Protein AF-A0AAX2KN86-F1 (afdb_monomer_lite)

InterPro domains:
  IPR004914 Antirestriction protein [PF03230] (16-68)
  IPR042297 Antirestriction domain superfamily [G3DSA:3.30.70.3580] (2-89)

pLDDT: mean 77.41, std 12.95, range [43.41, 92.94]

Structure (mmCIF, N/CA/C/O backbone):
data_AF-A0AAX2KN86-F1
#
_entry.id   AF-A0AAX2KN86-F1
#
loop_
_atom_site.group_PDB
_atom_site.id
_atom_site.type_symbol
_atom_site.label_atom_id
_atom_site.label_alt_id
_atom_site.label_comp_id
_atom_site.label_asym_id
_atom_site.label_entity_id
_atom_site.label_seq_id
_atom_site.pdbx_PDB_ins_code
_atom_site.Cartn_x
_atom_site.Cartn_y
_atom_site.Cartn_z
_atom_site.occupancy
_atom_site.B_iso_or_equiv
_atom_site.auth_seq_id
_atom_site.auth_comp_id
_atom_site.auth_asym_id
_atom_site.auth_atom_id
_atom_site.pdbx_PDB_model_num
ATOM 1 N N . MET A 1 1 ? 5.091 -13.852 1.278 1.00 54.19 1 MET A N 1
ATOM 2 C CA . MET A 1 1 ? 5.285 -12.550 0.597 1.00 54.19 1 MET A CA 1
ATOM 3 C C . MET A 1 1 ? 6.457 -11.811 1.252 1.00 54.19 1 MET A C 1
ATOM 5 O O . MET A 1 1 ? 6.461 -11.718 2.479 1.00 54.19 1 MET A O 1
ATOM 9 N N . PRO A 1 2 ? 7.487 -11.351 0.514 1.00 54.41 2 PRO A N 1
ATOM 10 C CA . PRO A 1 2 ? 8.681 -10.760 1.124 1.00 54.41 2 PRO A CA 1
ATOM 11 C C . PRO A 1 2 ? 8.368 -9.387 1.741 1.00 54.41 2 PRO A C 1
ATOM 13 O O . PRO A 1 2 ? 8.131 -8.412 1.028 1.00 54.41 2 PRO A O 1
ATOM 16 N N . LYS A 1 3 ? 8.404 -9.286 3.078 1.00 57.66 3 LYS A N 1
ATOM 17 C CA . LYS A 1 3 ? 8.038 -8.067 3.835 1.00 57.66 3 LYS A CA 1
ATOM 18 C C . LYS A 1 3 ? 8.801 -6.804 3.393 1.00 57.66 3 LYS A C 1
ATOM 20 O O . LYS A 1 3 ? 8.280 -5.701 3.488 1.00 57.66 3 LYS A O 1
ATOM 25 N N . ARG A 1 4 ? 10.020 -6.956 2.860 1.00 66.56 4 ARG A N 1
ATOM 26 C CA . ARG A 1 4 ? 10.887 -5.845 2.417 1.00 66.56 4 ARG A CA 1
ATOM 27 C C . ARG A 1 4 ? 10.359 -5.104 1.184 1.00 66.56 4 ARG A C 1
ATOM 29 O O . ARG A 1 4 ? 10.512 -3.888 1.105 1.00 66.56 4 ARG A O 1
ATOM 36 N N . LEU A 1 5 ? 9.748 -5.814 0.233 1.00 62.69 5 LEU A N 1
ATOM 37 C CA . LEU A 1 5 ? 9.224 -5.194 -0.990 1.00 62.69 5 LEU A CA 1
ATOM 38 C C . LEU A 1 5 ? 7.991 -4.348 -0.681 1.00 62.69 5 LEU A C 1
ATOM 40 O O . LEU A 1 5 ? 7.876 -3.213 -1.136 1.00 62.69 5 LEU A O 1
ATOM 44 N N . TYR A 1 6 ? 7.115 -4.898 0.153 1.00 61.53 6 TYR A N 1
ATOM 45 C CA . TYR A 1 6 ? 5.880 -4.262 0.577 1.00 61.53 6 TYR A CA 1
ATOM 46 C C . TYR A 1 6 ? 6.119 -2.892 1.222 1.00 61.53 6 TYR A C 1
ATOM 48 O O . TYR A 1 6 ? 5.569 -1.881 0.788 1.00 61.53 6 TYR A O 1
ATOM 56 N N . THR A 1 7 ? 7.029 -2.831 2.200 1.00 68.25 7 THR A N 1
ATOM 57 C CA . THR A 1 7 ? 7.357 -1.588 2.914 1.00 68.25 7 THR A CA 1
ATOM 58 C C . THR A 1 7 ? 7.962 -0.528 1.992 1.00 68.25 7 THR A C 1
ATOM 60 O O . THR A 1 7 ? 7.713 0.665 2.178 1.00 68.25 7 THR A O 1
ATOM 63 N N . ARG A 1 8 ? 8.740 -0.946 0.982 1.00 74.50 8 ARG A N 1
ATOM 64 C CA . ARG A 1 8 ? 9.344 -0.034 0.001 1.00 74.50 8 ARG A CA 1
ATOM 65 C C . ARG A 1 8 ? 8.287 0.601 -0.903 1.00 74.50 8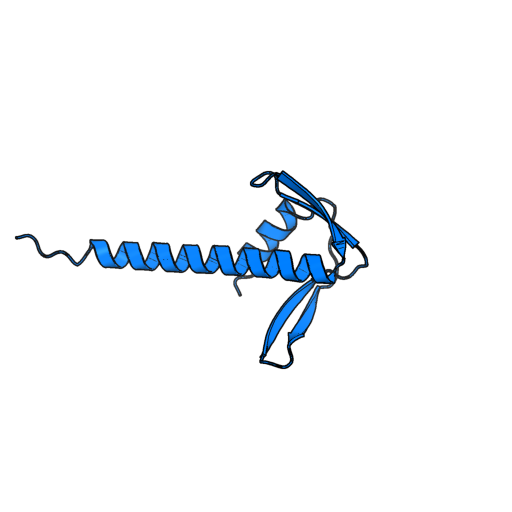 ARG A C 1
ATOM 67 O O . ARG A 1 8 ? 8.326 1.811 -1.104 1.00 74.50 8 ARG A O 1
ATOM 74 N N . TRP A 1 9 ? 7.350 -0.191 -1.423 1.00 67.81 9 TRP A N 1
ATOM 75 C CA . TRP A 1 9 ? 6.283 0.315 -2.293 1.00 67.81 9 TRP A CA 1
ATOM 76 C C . TRP A 1 9 ? 5.288 1.189 -1.541 1.00 67.81 9 TRP A C 1
ATOM 78 O O . TRP A 1 9 ? 4.957 2.269 -2.021 1.00 67.81 9 TRP A O 1
ATOM 88 N N . ARG A 1 10 ? 4.924 0.797 -0.316 1.00 74.75 10 ARG A N 1
ATOM 89 C CA . ARG A 1 10 ? 4.087 1.612 0.568 1.00 74.75 10 ARG A CA 1
ATOM 90 C C . ARG A 1 10 ? 4.658 3.019 0.760 1.00 74.75 10 ARG A C 1
ATOM 92 O O . ARG A 1 10 ? 3.955 3.984 0.507 1.00 74.75 10 ARG A O 1
ATOM 99 N N . LYS A 1 11 ? 5.936 3.150 1.154 1.00 74.56 11 LYS A N 1
ATOM 100 C CA . LYS A 1 11 ? 6.578 4.469 1.352 1.00 74.56 11 LYS A CA 1
ATOM 101 C C . LYS A 1 11 ? 6.578 5.335 0.092 1.00 74.56 11 LYS A C 1
ATOM 103 O O . LYS A 1 11 ? 6.514 6.550 0.199 1.00 74.56 11 LYS A O 1
ATOM 108 N N . LYS A 1 12 ? 6.703 4.719 -1.085 1.00 77.00 12 LYS A N 1
ATOM 109 C CA . LYS A 1 12 ? 6.745 5.452 -2.352 1.00 77.00 12 LYS A CA 1
ATOM 110 C C . LYS A 1 12 ? 5.357 5.905 -2.800 1.00 77.00 12 LYS A C 1
ATOM 112 O O . LYS A 1 12 ? 5.260 6.949 -3.426 1.00 77.00 12 LYS A O 1
ATOM 117 N N . MET A 1 13 ? 4.326 5.113 -2.504 1.00 77.88 13 MET A N 1
ATOM 118 C CA . MET A 1 13 ? 2.972 5.362 -2.989 1.00 77.88 13 MET A CA 1
ATOM 119 C C . MET A 1 13 ? 2.065 6.096 -2.020 1.00 77.88 13 MET A C 1
ATOM 121 O O . MET A 1 13 ? 1.144 6.753 -2.474 1.00 77.88 13 MET A O 1
ATOM 125 N N . MET A 1 14 ? 2.299 5.985 -0.717 1.00 77.50 14 MET A N 1
ATOM 126 C CA . MET A 1 14 ? 1.480 6.606 0.323 1.00 77.50 14 MET A CA 1
ATOM 127 C C . MET A 1 14 ? 2.386 7.469 1.211 1.00 77.50 14 MET A C 1
ATOM 129 O O . MET A 1 14 ? 2.759 7.033 2.304 1.00 77.50 14 MET A O 1
ATOM 133 N N . PRO A 1 15 ? 2.824 8.646 0.729 1.00 76.00 15 PRO A N 1
ATOM 134 C CA . PRO A 1 15 ? 3.823 9.458 1.425 1.00 76.00 15 PRO A CA 1
ATOM 135 C C . PRO A 1 15 ? 3.334 9.956 2.792 1.00 76.00 15 PRO A C 1
ATOM 137 O O . PRO A 1 15 ? 4.135 10.060 3.716 1.00 76.00 15 PRO A O 1
ATOM 140 N N . GLU A 1 16 ? 2.027 10.183 2.935 1.00 77.56 16 GLU A N 1
ATOM 141 C CA . GLU A 1 16 ? 1.388 10.673 4.165 1.00 77.56 16 GLU A CA 1
ATOM 142 C C . GLU A 1 16 ? 0.975 9.548 5.130 1.00 77.56 16 GLU A C 1
ATOM 144 O O . GLU A 1 16 ? 0.467 9.805 6.217 1.00 77.56 16 GLU A O 1
ATOM 149 N N . TYR A 1 17 ? 1.184 8.277 4.764 1.00 74.69 17 TYR A N 1
ATOM 150 C CA . TYR A 1 17 ? 0.840 7.160 5.641 1.00 74.69 17 TYR A CA 1
ATOM 151 C C . TYR A 1 17 ? 1.902 6.970 6.731 1.00 74.69 17 TYR A C 1
ATOM 153 O O . TYR A 1 17 ? 2.932 6.321 6.514 1.00 74.69 17 TYR A O 1
ATOM 161 N N . GLU A 1 18 ? 1.629 7.501 7.923 1.00 73.88 18 GLU A N 1
ATOM 162 C CA . GLU A 1 18 ? 2.541 7.445 9.077 1.00 73.88 18 GLU A CA 1
ATOM 163 C C . GLU A 1 18 ? 2.654 6.048 9.715 1.00 73.88 18 GLU A C 1
ATOM 165 O O . GLU A 1 18 ? 3.604 5.755 10.442 1.00 73.88 18 GLU A O 1
ATOM 170 N N . GLY A 1 19 ? 1.733 5.138 9.398 1.00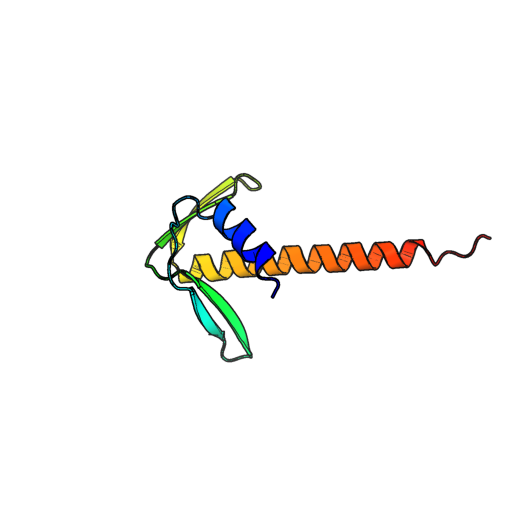 69.06 19 GLY A N 1
ATOM 171 C CA . GLY A 1 19 ? 1.641 3.824 10.024 1.00 69.06 19 GLY A CA 1
ATOM 172 C C . GLY A 1 19 ? 0.201 3.493 10.392 1.00 69.06 19 GLY A C 1
ATOM 173 O O . GLY A 1 19 ? -0.704 4.281 10.157 1.00 69.06 19 GLY A O 1
ATOM 174 N N . GLY A 1 20 ? -0.011 2.293 10.925 1.00 73.62 20 GLY A N 1
ATOM 175 C CA . GLY A 1 20 ? -1.342 1.766 11.217 1.00 73.62 20 GLY A CA 1
ATOM 176 C C . GLY A 1 20 ? -1.393 0.256 11.024 1.00 73.62 20 GLY A C 1
ATOM 177 O O . GLY A 1 20 ? -0.458 -0.346 10.472 1.00 73.62 20 GLY A O 1
ATOM 178 N N . PHE A 1 21 ? -2.473 -0.360 11.496 1.00 77.94 21 PHE A N 1
ATOM 179 C CA . PHE A 1 21 ? -2.712 -1.780 11.276 1.00 77.94 21 PHE A CA 1
ATOM 180 C C . PHE A 1 21 ? -3.029 -2.046 9.801 1.00 77.94 21 PHE A C 1
ATOM 182 O O . PHE A 1 21 ? -3.446 -1.163 9.058 1.00 77.94 21 PHE A O 1
ATOM 189 N N . TRP A 1 22 ? -2.762 -3.271 9.361 1.00 84.12 22 TRP A N 1
ATOM 190 C CA . TRP A 1 22 ? -3.140 -3.731 8.032 1.00 84.12 22 TRP A CA 1
ATOM 191 C C . TRP A 1 22 ? -4.125 -4.870 8.196 1.00 84.12 22 TRP A C 1
ATOM 193 O O . TRP A 1 22 ? -3.846 -5.837 8.909 1.00 84.12 22 TRP A O 1
ATOM 203 N N . HIS A 1 23 ? -5.255 -4.755 7.517 1.00 84.19 23 HIS A N 1
ATOM 204 C CA . HIS A 1 23 ? -6.286 -5.776 7.505 1.00 84.19 23 HIS A CA 1
ATOM 205 C C . HIS A 1 23 ? -6.010 -6.729 6.350 1.00 84.19 23 HIS A C 1
ATOM 207 O O . HIS A 1 23 ? -5.869 -6.300 5.203 1.00 84.19 23 HIS A O 1
ATOM 213 N N . PHE A 1 24 ? -5.897 -8.023 6.649 1.00 85.12 24 PHE A N 1
ATOM 214 C CA . PHE A 1 24 ? -5.818 -9.049 5.614 1.00 85.12 24 PHE A CA 1
ATOM 215 C C . PHE A 1 24 ? -7.232 -9.468 5.220 1.00 85.12 24 PHE A C 1
ATOM 217 O O . PHE A 1 24 ? -7.937 -10.105 6.004 1.00 85.12 24 PHE A O 1
ATOM 224 N N . ILE A 1 25 ? -7.631 -9.113 4.001 1.00 87.75 25 ILE A N 1
ATOM 225 C CA . ILE A 1 25 ? -8.935 -9.458 3.447 1.00 87.75 25 ILE A CA 1
ATOM 226 C C . ILE A 1 25 ? -8.795 -10.748 2.650 1.00 87.75 25 ILE A C 1
ATOM 228 O O . ILE A 1 25 ? -8.055 -10.813 1.666 1.00 87.75 25 ILE A O 1
ATOM 232 N N . ARG A 1 26 ? -9.503 -11.789 3.097 1.00 86.69 26 ARG A N 1
ATOM 233 C CA . ARG A 1 26 ? -9.542 -13.093 2.434 1.00 86.69 26 ARG A CA 1
ATOM 234 C C . ARG A 1 26 ? -10.699 -13.128 1.447 1.00 86.69 26 ARG A C 1
ATOM 236 O O . ARG A 1 26 ? -11.836 -12.851 1.820 1.00 86.69 26 ARG A O 1
ATOM 243 N N . LEU A 1 27 ? -10.403 -13.504 0.210 1.00 87.00 27 LEU A N 1
ATOM 244 C CA . LEU A 1 27 ? -11.424 -13.670 -0.818 1.00 87.00 27 LEU A CA 1
ATOM 245 C C . LEU A 1 27 ? -12.077 -15.061 -0.696 1.00 87.00 27 LEU A C 1
ATOM 247 O O . LEU A 1 27 ? -11.391 -16.011 -0.292 1.00 87.00 27 LEU A O 1
ATOM 251 N N . PRO A 1 28 ? -13.376 -15.204 -1.034 1.00 82.75 28 PRO A N 1
ATOM 252 C CA . PRO A 1 28 ? -14.100 -16.476 -0.932 1.00 82.75 28 PRO A CA 1
ATOM 253 C C . PRO A 1 28 ? -13.442 -17.612 -1.723 1.00 82.75 28 PRO A C 1
ATOM 255 O O . PRO A 1 28 ? -13.356 -18.735 -1.234 1.00 82.75 28 PRO A O 1
ATOM 258 N N . ASP A 1 29 ? -12.891 -17.288 -2.892 1.00 84.69 29 ASP A N 1
ATOM 259 C CA . ASP A 1 29 ? -12.289 -18.246 -3.829 1.00 84.69 29 ASP A CA 1
ATOM 260 C C . ASP A 1 29 ? -10.821 -18.580 -3.496 1.00 84.69 29 ASP A C 1
ATOM 262 O O . ASP A 1 29 ? -10.125 -19.259 -4.251 1.00 84.69 29 ASP A O 1
ATOM 266 N N . GLY A 1 30 ? -10.333 -18.115 -2.342 1.00 83.12 30 GLY A N 1
ATOM 267 C CA . GLY A 1 30 ? -8.944 -18.244 -1.919 1.00 83.12 30 GLY A CA 1
ATOM 268 C C . GLY A 1 30 ? -8.092 -17.017 -2.255 1.00 83.12 30 GLY A C 1
ATOM 269 O O . GLY A 1 30 ? -8.488 -16.115 -2.986 1.00 83.12 30 GLY A O 1
ATOM 270 N N . GLY A 1 31 ? -6.897 -16.957 -1.662 1.00 84.12 31 GLY A N 1
ATOM 271 C CA . GLY A 1 31 ? -6.049 -15.765 -1.725 1.00 84.12 31 GLY A CA 1
ATOM 272 C C . GLY A 1 31 ? -6.582 -14.597 -0.884 1.00 84.12 31 GLY A C 1
ATOM 273 O O . GLY A 1 31 ? -7.456 -14.754 -0.028 1.00 84.12 31 GLY A O 1
ATOM 274 N N . GLY A 1 32 ? -5.994 -13.420 -1.081 1.00 88.00 32 GLY A N 1
ATOM 275 C CA . GLY A 1 32 ? -6.352 -12.217 -0.340 1.00 88.00 32 GLY A CA 1
ATOM 276 C C . GLY A 1 32 ? -5.382 -11.068 -0.584 1.00 88.00 32 GLY A C 1
ATOM 277 O O . GLY A 1 32 ? -4.301 -11.259 -1.147 1.00 88.00 32 GLY A O 1
ATOM 278 N N . TYR A 1 33 ? -5.767 -9.879 -0.141 1.00 87.94 33 TYR A N 1
ATOM 279 C CA . TYR A 1 33 ? -4.946 -8.670 -0.192 1.00 87.94 33 TYR A CA 1
ATOM 280 C C . TYR A 1 33 ? -4.853 -8.038 1.194 1.00 87.94 33 TYR A C 1
ATOM 282 O O . TYR A 1 33 ? -5.613 -8.362 2.107 1.00 87.94 33 TYR A O 1
ATOM 290 N N . MET A 1 34 ? -3.878 -7.152 1.365 1.00 88.75 34 MET A N 1
ATOM 291 C CA . MET A 1 34 ? -3.743 -6.359 2.583 1.00 88.75 34 MET A CA 1
ATOM 292 C C . MET A 1 34 ? -4.189 -4.933 2.296 1.00 88.75 34 MET A C 1
ATOM 294 O O . MET A 1 34 ? -3.694 -4.330 1.346 1.00 88.75 34 MET A O 1
ATOM 298 N N . MET A 1 35 ? -5.072 -4.391 3.131 1.00 88.94 35 MET A N 1
ATOM 299 C CA . MET A 1 35 ? -5.475 -2.986 3.086 1.00 88.94 35 MET A CA 1
ATOM 300 C C . MET A 1 35 ? -5.025 -2.247 4.355 1.00 88.94 35 MET A C 1
ATOM 302 O O . MET A 1 35 ? -4.987 -2.855 5.429 1.00 88.94 35 MET A O 1
ATOM 306 N N . PRO A 1 36 ? -4.634 -0.970 4.249 1.00 85.44 36 PRO A N 1
ATOM 307 C CA . PRO A 1 36 ? -4.281 -0.161 5.410 1.00 85.44 36 PRO A CA 1
ATOM 308 C C . PRO A 1 36 ? -5.535 0.198 6.218 1.00 85.44 36 PRO A C 1
ATOM 310 O O . PRO A 1 36 ? -6.621 0.332 5.659 1.00 85.44 36 PRO A O 1
ATOM 313 N N . ASP A 1 37 ? -5.385 0.353 7.529 1.00 83.69 37 ASP A N 1
ATOM 314 C CA . ASP A 1 37 ? -6.451 0.834 8.409 1.00 83.69 37 ASP A CA 1
ATOM 315 C C . ASP A 1 37 ? -6.705 2.335 8.190 1.00 83.69 37 ASP A C 1
ATOM 317 O O . ASP A 1 37 ? -5.786 3.145 8.321 1.00 83.69 37 ASP A O 1
ATOM 321 N N . GLY A 1 38 ? -7.934 2.699 7.811 1.00 84.44 38 GLY A N 1
ATOM 322 C CA . GLY A 1 38 ? -8.358 4.070 7.505 1.00 84.44 38 GLY A CA 1
ATOM 323 C C . GLY A 1 38 ? -9.499 4.120 6.482 1.00 84.44 38 GLY A C 1
ATOM 324 O O . GLY A 1 38 ? -9.967 3.084 6.021 1.00 84.44 38 GLY A O 1
ATOM 325 N N . ASP A 1 39 ? -9.960 5.323 6.128 1.00 87.12 39 ASP A N 1
ATOM 326 C CA . ASP A 1 39 ? -11.037 5.520 5.139 1.00 87.12 39 ASP A CA 1
ATOM 327 C C . ASP A 1 39 ? -10.474 5.688 3.718 1.00 87.12 39 ASP A C 1
ATOM 329 O O . ASP A 1 39 ? -10.740 4.896 2.807 1.00 87.12 39 ASP A O 1
ATOM 333 N N . ARG A 1 40 ? -9.629 6.706 3.534 1.00 88.94 40 ARG A N 1
ATOM 334 C CA . ARG A 1 40 ? -9.078 7.094 2.236 1.00 88.94 40 ARG A CA 1
ATOM 335 C C . ARG A 1 40 ? -7.602 7.437 2.326 1.00 88.94 40 ARG A C 1
ATOM 337 O O . ARG A 1 40 ? -7.150 8.017 3.306 1.00 88.94 40 ARG A O 1
ATOM 344 N N . PHE A 1 41 ? -6.879 7.130 1.256 1.00 85.94 41 PHE A N 1
ATOM 345 C CA . PHE A 1 41 ? -5.447 7.368 1.150 1.00 85.94 41 PHE A CA 1
ATOM 346 C C . PHE A 1 41 ? -5.119 8.083 -0.145 1.00 85.94 41 PHE A C 1
ATOM 348 O O . PHE A 1 41 ? -5.539 7.666 -1.228 1.00 85.94 41 PHE A O 1
ATOM 355 N N . HIS A 1 42 ? -4.342 9.154 -0.022 1.00 89.75 42 HIS A N 1
ATOM 356 C CA . HIS A 1 42 ? -3.723 9.807 -1.160 1.00 89.75 42 HIS A CA 1
ATOM 357 C C . HIS A 1 42 ? -2.581 8.932 -1.674 1.00 89.75 42 HIS A C 1
ATOM 359 O O . HIS A 1 42 ? -1.618 8.650 -0.958 1.00 89.75 42 HIS A O 1
ATOM 365 N N . MET A 1 43 ? -2.738 8.435 -2.899 1.00 88.38 43 MET A N 1
ATOM 366 C CA . MET A 1 43 ? -1.777 7.556 -3.538 1.00 88.38 43 MET A CA 1
ATOM 367 C C . MET A 1 43 ? -1.126 8.240 -4.732 1.00 88.38 43 MET A C 1
ATOM 369 O O . MET A 1 43 ? -1.810 8.645 -5.672 1.00 88.38 43 MET A O 1
ATOM 373 N N . VAL A 1 44 ? 0.206 8.287 -4.719 1.00 87.69 44 VAL A N 1
ATOM 374 C CA . VAL A 1 44 ? 1.011 8.945 -5.751 1.00 87.69 44 VAL A CA 1
ATOM 375 C C . VAL A 1 44 ? 2.073 7.994 -6.292 1.00 87.69 44 VAL A C 1
ATOM 377 O O . VAL A 1 44 ? 2.869 7.433 -5.549 1.00 87.69 44 VAL A O 1
ATOM 380 N N . ASN A 1 45 ? 2.149 7.824 -7.606 1.00 83.81 45 ASN A N 1
ATOM 381 C CA . ASN A 1 45 ? 3.246 7.138 -8.271 1.00 83.81 45 ASN A CA 1
ATOM 382 C C . ASN A 1 45 ? 3.777 7.983 -9.428 1.00 83.81 45 ASN A C 1
ATOM 384 O O . ASN A 1 45 ? 3.232 8.003 -10.529 1.00 83.81 45 ASN A O 1
ATOM 388 N N . GLY A 1 46 ? 4.925 8.617 -9.191 1.00 78.81 46 GLY A N 1
ATOM 389 C CA . GLY A 1 46 ? 5.601 9.430 -10.201 1.00 78.81 46 GLY A CA 1
ATOM 390 C C . GLY A 1 46 ? 6.091 8.655 -11.43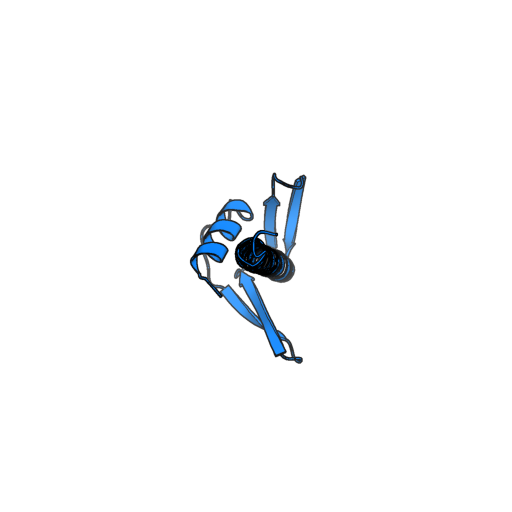0 1.00 78.81 46 GLY A C 1
ATOM 391 O O . GLY A 1 46 ? 6.430 9.280 -12.424 1.00 78.81 46 GLY A O 1
ATOM 392 N N . ALA A 1 47 ? 6.126 7.315 -11.403 1.00 81.25 47 ALA A N 1
ATOM 393 C CA . ALA A 1 47 ? 6.542 6.521 -12.563 1.00 81.25 47 ALA A CA 1
ATOM 394 C C . ALA A 1 47 ? 5.458 6.398 -13.648 1.00 81.25 47 ALA A C 1
ATOM 396 O O . ALA A 1 47 ? 5.776 6.045 -14.778 1.00 81.25 47 ALA A O 1
ATOM 397 N N . ASN A 1 48 ? 4.190 6.640 -13.309 1.00 82.06 48 ASN A N 1
ATOM 398 C CA . ASN A 1 48 ? 3.069 6.529 -14.245 1.00 82.06 48 ASN A CA 1
ATOM 399 C C . ASN A 1 48 ? 2.050 7.671 -14.093 1.00 82.06 48 ASN A C 1
ATOM 401 O O . ASN A 1 48 ? 0.907 7.517 -14.516 1.00 82.06 48 ASN A O 1
ATOM 405 N N . TRP A 1 49 ? 2.453 8.788 -13.473 1.00 85.94 49 TRP A N 1
ATOM 406 C CA . TRP A 1 49 ? 1.609 9.962 -13.195 1.00 85.94 49 TRP A CA 1
ATOM 407 C C . TRP A 1 49 ? 0.302 9.647 -12.455 1.00 85.94 49 TRP A C 1
ATOM 409 O O . TRP A 1 49 ? -0.681 10.378 -12.564 1.00 85.94 49 TRP A O 1
ATOM 419 N N . PHE A 1 50 ? 0.275 8.553 -11.697 1.00 86.94 50 PHE A N 1
ATOM 420 C CA . PHE A 1 50 ? -0.870 8.233 -10.863 1.00 86.94 50 PHE A CA 1
ATOM 421 C C . PHE A 1 50 ? -0.858 9.140 -9.633 1.00 86.94 50 PHE A C 1
ATOM 423 O O . PHE A 1 50 ? 0.112 9.131 -8.884 1.00 86.94 50 PHE A O 1
ATOM 430 N N . ASP A 1 51 ? -1.919 9.910 -9.431 1.00 91.31 51 ASP A N 1
ATOM 431 C CA . ASP A 1 51 ? -2.093 10.801 -8.283 1.00 91.31 51 ASP A CA 1
ATOM 432 C C . ASP A 1 51 ? -3.593 10.894 -7.976 1.00 91.31 51 ASP A C 1
ATOM 434 O O . ASP A 1 51 ? -4.347 11.605 -8.652 1.00 91.31 51 ASP A O 1
ATOM 438 N N . ARG A 1 52 ? -4.059 10.068 -7.035 1.00 91.25 52 ARG A N 1
ATOM 439 C CA . ARG A 1 52 ? -5.478 9.973 -6.674 1.00 91.25 52 ARG A CA 1
ATOM 440 C C . ARG A 1 52 ? -5.661 9.603 -5.211 1.00 91.25 52 ARG A C 1
ATOM 442 O O . ARG A 1 52 ? -4.954 8.756 -4.674 1.00 91.25 52 ARG A O 1
ATOM 449 N N . THR A 1 53 ? -6.700 10.164 -4.603 1.00 92.94 53 THR A N 1
ATOM 450 C CA . THR A 1 53 ? -7.224 9.689 -3.321 1.00 92.94 53 THR A CA 1
ATOM 451 C C . THR A 1 53 ? -8.205 8.550 -3.560 1.00 92.94 53 THR A C 1
ATOM 453 O O . THR A 1 53 ? -9.215 8.729 -4.243 1.00 92.94 53 THR A O 1
ATOM 456 N N . VAL A 1 54 ? -7.912 7.384 -2.994 1.00 91.31 54 VAL A N 1
ATOM 457 C CA . VAL A 1 54 ? -8.709 6.157 -3.138 1.00 91.31 54 VAL A CA 1
ATOM 458 C C . VAL A 1 54 ? -9.128 5.628 -1.768 1.00 91.31 54 VAL A C 1
ATOM 460 O O . VAL A 1 54 ? -8.545 6.013 -0.756 1.00 91.31 54 VAL A O 1
ATOM 463 N N . SER A 1 55 ? -10.144 4.764 -1.715 1.00 92.88 55 SER A N 1
ATOM 464 C CA . SER A 1 55 ? -10.518 4.082 -0.470 1.00 92.88 55 SER A CA 1
ATOM 465 C C . SER A 1 55 ? -9.408 3.139 0.007 1.00 92.88 55 SER A C 1
ATOM 467 O O . SER A 1 55 ? -8.584 2.686 -0.790 1.00 92.88 55 SER A O 1
ATOM 469 N N . ALA A 1 56 ? -9.410 2.814 1.301 1.00 87.56 56 ALA A N 1
ATOM 470 C CA . ALA A 1 56 ? -8.517 1.821 1.903 1.00 87.56 56 ALA A CA 1
ATOM 471 C C . ALA A 1 56 ? -8.500 0.494 1.137 1.00 87.56 56 ALA A C 1
ATOM 473 O O . ALA A 1 56 ? -7.440 -0.051 0.827 1.00 87.56 56 ALA A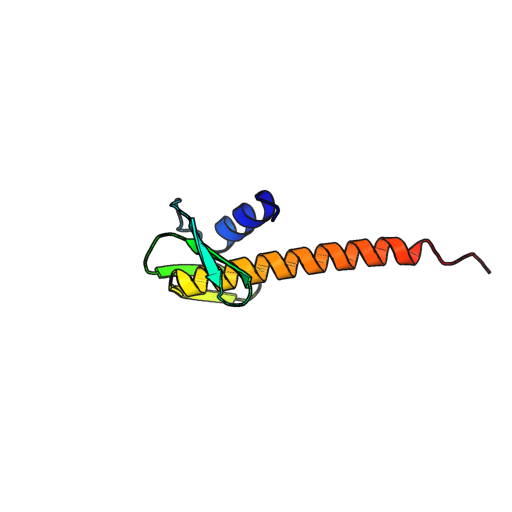 O 1
ATOM 474 N N . ASP A 1 57 ? -9.690 0.032 0.769 1.00 88.69 57 ASP A N 1
ATOM 475 C CA . ASP A 1 57 ? -9.895 -1.194 0.015 1.00 88.69 57 ASP A CA 1
ATOM 476 C C . ASP A 1 57 ? -9.181 -1.164 -1.346 1.00 88.69 57 ASP A C 1
ATOM 478 O O . ASP A 1 57 ? -8.320 -1.998 -1.645 1.00 88.69 57 ASP A O 1
ATOM 482 N N . ALA A 1 58 ? -9.445 -0.113 -2.128 1.00 90.81 58 ALA A N 1
ATOM 483 C CA . ALA A 1 58 ? -8.809 0.099 -3.420 1.00 90.81 58 ALA A CA 1
ATOM 484 C C . ALA A 1 58 ? -7.285 0.261 -3.290 1.00 90.81 58 ALA A C 1
ATOM 486 O O . ALA A 1 58 ? -6.535 -0.291 -4.099 1.00 90.81 58 ALA A O 1
ATOM 487 N N . ALA A 1 59 ? -6.806 0.960 -2.254 1.00 89.56 59 ALA A N 1
ATOM 488 C CA . ALA A 1 59 ? -5.378 1.101 -1.980 1.00 89.56 59 ALA A CA 1
ATOM 489 C C . ALA A 1 59 ? -4.704 -0.258 -1.740 1.00 89.56 59 ALA A C 1
ATOM 491 O O . ALA A 1 59 ? -3.620 -0.520 -2.274 1.00 89.56 59 ALA A O 1
ATOM 492 N N . GLY A 1 60 ? -5.362 -1.143 -0.984 1.00 88.81 60 GLY A N 1
ATOM 493 C CA . GLY A 1 60 ? -4.881 -2.495 -0.718 1.00 88.81 60 GLY A CA 1
ATOM 494 C C . GLY A 1 60 ? -4.770 -3.354 -1.979 1.00 88.81 60 GLY A C 1
ATOM 495 O O . GLY A 1 60 ? -3.749 -4.023 -2.189 1.00 88.81 60 GLY A O 1
ATOM 496 N N . VAL A 1 61 ? -5.769 -3.283 -2.864 1.00 91.00 61 VAL A N 1
ATOM 497 C CA . VAL A 1 61 ? -5.762 -3.984 -4.160 1.00 91.00 61 VAL A CA 1
ATOM 498 C C . VAL A 1 61 ? -4.643 -3.466 -5.070 1.00 91.00 61 VAL A C 1
ATOM 500 O O . VAL A 1 61 ? -3.881 -4.266 -5.622 1.00 91.00 61 VAL A O 1
ATOM 503 N N . ILE A 1 62 ? -4.484 -2.143 -5.192 1.00 90.31 62 ILE A N 1
ATOM 504 C CA . ILE A 1 62 ? -3.440 -1.520 -6.027 1.00 90.31 62 ILE A CA 1
ATOM 505 C C . ILE A 1 62 ? -2.042 -1.927 -5.542 1.00 90.31 62 ILE A C 1
ATOM 507 O O . ILE A 1 62 ? -1.215 -2.387 -6.334 1.00 90.31 62 ILE A O 1
ATOM 511 N N . LEU A 1 63 ? -1.774 -1.806 -4.237 1.00 86.81 63 LEU A N 1
ATOM 512 C CA . LEU A 1 63 ? -0.481 -2.172 -3.653 1.00 86.81 63 LEU A CA 1
ATOM 513 C C . LEU A 1 63 ? -0.173 -3.659 -3.820 1.00 86.81 63 LEU A C 1
ATOM 515 O O . LEU A 1 63 ? 0.944 -4.019 -4.200 1.00 86.81 63 LEU A O 1
ATOM 519 N N . THR A 1 64 ? -1.153 -4.523 -3.559 1.00 87.12 64 THR A N 1
ATOM 520 C CA . THR A 1 64 ? -0.976 -5.974 -3.696 1.00 87.12 64 THR A CA 1
ATOM 521 C C . THR A 1 64 ? -0.670 -6.344 -5.145 1.00 87.12 64 THR A C 1
ATOM 523 O O . THR A 1 64 ? 0.283 -7.086 -5.397 1.00 87.12 64 THR A O 1
ATOM 526 N N . SER A 1 65 ? -1.387 -5.745 -6.100 1.00 87.62 65 SER A N 1
ATOM 527 C CA . SER A 1 65 ? -1.161 -5.944 -7.535 1.00 87.62 65 SER A CA 1
ATOM 528 C C . SER A 1 65 ? 0.249 -5.529 -7.961 1.00 87.62 65 SER A C 1
ATOM 530 O O . SER A 1 65 ? 0.921 -6.270 -8.674 1.00 87.62 65 SER A O 1
ATOM 532 N N . LEU A 1 66 ? 0.752 -4.387 -7.480 1.00 86.12 66 LEU A N 1
ATOM 533 C CA . LEU A 1 66 ? 2.108 -3.921 -7.794 1.00 86.12 66 LEU A CA 1
ATOM 534 C C . LEU A 1 66 ? 3.196 -4.824 -7.218 1.00 86.12 66 LEU A C 1
ATOM 536 O O . LEU A 1 66 ? 4.210 -5.068 -7.875 1.00 86.12 66 LEU A O 1
ATOM 540 N N . VAL A 1 67 ? 2.996 -5.340 -6.003 1.00 85.50 67 VAL A N 1
ATOM 541 C CA . VAL A 1 67 ? 3.955 -6.267 -5.398 1.00 85.50 67 VAL A CA 1
ATOM 542 C C . VAL A 1 67 ? 3.975 -7.595 -6.147 1.00 85.50 67 VAL A C 1
ATOM 544 O O . VAL A 1 67 ? 5.064 -8.095 -6.420 1.00 85.50 67 VAL A O 1
ATOM 547 N N . ILE A 1 68 ? 2.812 -8.142 -6.517 1.00 86.50 68 ILE A N 1
ATOM 548 C CA . ILE A 1 68 ? 2.734 -9.375 -7.313 1.00 86.50 68 ILE A CA 1
ATOM 549 C C . ILE A 1 68 ? 3.366 -9.158 -8.689 1.00 86.50 68 ILE A C 1
ATOM 551 O O . ILE A 1 68 ? 4.229 -9.939 -9.072 1.00 86.50 68 ILE A O 1
ATOM 555 N N . ASN A 1 69 ? 3.025 -8.071 -9.387 1.00 86.25 69 ASN A N 1
ATOM 556 C CA . ASN A 1 69 ? 3.610 -7.737 -10.687 1.00 86.25 69 ASN A CA 1
ATOM 557 C C . ASN A 1 69 ? 5.145 -7.647 -10.605 1.00 86.25 69 ASN A C 1
ATOM 559 O O . ASN A 1 69 ? 5.864 -8.283 -11.373 1.00 86.25 69 ASN A O 1
ATOM 563 N N . ARG A 1 70 ? 5.675 -6.945 -9.594 1.00 82.19 70 ARG A N 1
ATOM 564 C CA . ARG A 1 70 ? 7.127 -6.867 -9.392 1.00 82.19 70 ARG A CA 1
ATOM 565 C C . ARG A 1 70 ? 7.748 -8.227 -9.074 1.00 82.19 70 ARG A C 1
ATOM 567 O O . ARG A 1 70 ? 8.864 -8.486 -9.512 1.00 82.19 70 ARG A O 1
ATOM 574 N N . GLN A 1 71 ? 7.067 -9.066 -8.299 1.00 83.06 71 GLN A N 1
ATOM 575 C CA . GLN A 1 71 ? 7.550 -10.401 -7.964 1.00 83.06 71 GLN A CA 1
ATOM 576 C C . GLN A 1 71 ? 7.584 -11.307 -9.204 1.00 83.06 71 GLN A C 1
ATOM 578 O O . GLN A 1 71 ? 8.574 -12.004 -9.394 1.00 83.06 71 GLN A O 1
ATOM 583 N N . LEU A 1 72 ? 6.552 -11.262 -10.054 1.00 84.94 72 LEU A N 1
ATOM 584 C CA . LEU A 1 72 ? 6.497 -11.996 -11.321 1.00 84.94 72 LEU A CA 1
ATOM 585 C C . LEU A 1 72 ? 7.649 -11.601 -12.243 1.00 84.94 72 LEU A C 1
ATOM 587 O O . LEU A 1 72 ? 8.336 -12.475 -12.753 1.00 84.94 72 LEU A O 1
ATOM 591 N N . TRP A 1 73 ? 7.910 -10.300 -12.384 1.00 80.62 73 TRP A N 1
ATOM 592 C CA . TRP A 1 73 ? 9.025 -9.813 -13.195 1.00 80.62 73 TRP A CA 1
ATOM 593 C C . TRP A 1 73 ? 10.382 -10.316 -12.683 1.00 80.62 73 TRP A C 1
ATOM 595 O O . TRP A 1 73 ? 11.200 -10.788 -13.458 1.00 80.62 73 TRP A O 1
ATOM 605 N N . LEU A 1 74 ? 10.597 -10.311 -11.361 1.00 75.69 74 LEU A N 1
ATOM 606 C CA . LEU A 1 74 ? 11.823 -10.864 -10.772 1.00 75.69 74 LEU A CA 1
ATOM 607 C C . LEU A 1 74 ? 11.974 -12.374 -11.013 1.00 75.69 74 LEU A C 1
ATOM 609 O O . LEU A 1 74 ? 13.098 -12.841 -11.167 1.00 75.69 74 LEU A O 1
ATOM 613 N N . TYR A 1 75 ? 10.874 -13.134 -11.026 1.00 73.56 75 TYR A N 1
ATOM 614 C CA . TYR A 1 75 ? 10.898 -14.562 -11.361 1.00 73.56 75 TYR A CA 1
ATOM 615 C C . TYR A 1 75 ? 11.125 -14.818 -12.856 1.00 73.56 75 TYR A C 1
ATOM 617 O O . TYR A 1 75 ? 11.818 -15.768 -13.197 1.00 73.56 75 TYR A O 1
ATOM 625 N N . HIS A 1 76 ? 10.579 -13.974 -13.732 1.00 74.06 76 HIS A N 1
ATOM 626 C CA . HIS A 1 76 ? 10.819 -14.047 -15.172 1.00 74.06 76 HIS A CA 1
ATOM 627 C C . HIS A 1 76 ? 12.297 -13.797 -15.498 1.00 74.06 76 HIS A C 1
ATOM 629 O O . HIS A 1 76 ? 12.946 -14.656 -16.084 1.00 74.06 76 HIS A O 1
ATOM 635 N N . ASP A 1 77 ? 12.861 -12.690 -15.010 1.00 69.38 77 ASP A N 1
ATOM 636 C CA . ASP A 1 77 ? 14.275 -12.347 -15.220 1.00 69.38 77 ASP A CA 1
ATOM 637 C C . ASP A 1 77 ? 15.235 -13.410 -14.663 1.00 69.38 77 ASP A C 1
ATOM 639 O O . ASP A 1 77 ? 16.309 -13.649 -15.212 1.00 69.38 77 ASP A O 1
ATOM 643 N N . SER A 1 78 ? 14.867 -14.062 -13.555 1.00 63.34 78 SER A N 1
ATOM 644 C CA . SER A 1 78 ? 15.677 -15.157 -13.004 1.00 63.34 78 SER A CA 1
ATOM 645 C C . SER A 1 78 ? 15.521 -16.477 -13.765 1.00 63.34 78 SER A C 1
ATOM 647 O O . SER A 1 78 ? 16.413 -17.317 -13.675 1.00 63.34 78 SER A O 1
ATOM 649 N N . GLY A 1 79 ? 14.440 -16.651 -14.532 1.00 59.62 79 GLY A N 1
ATOM 650 C CA . GLY A 1 79 ? 14.275 -17.747 -15.488 1.00 59.62 79 GLY A CA 1
ATOM 651 C C . GLY A 1 79 ? 15.105 -17.548 -16.759 1.00 59.62 79 GLY A C 1
ATOM 652 O O . GLY A 1 79 ? 15.781 -18.482 -17.186 1.00 59.62 79 GLY A O 1
ATOM 653 N N . ASP A 1 80 ? 15.137 -16.326 -17.301 1.00 54.53 80 ASP A N 1
ATOM 654 C CA . ASP A 1 80 ? 15.931 -15.985 -18.494 1.00 54.53 80 ASP A CA 1
ATOM 655 C C . ASP A 1 80 ? 17.442 -16.111 -18.239 1.00 54.53 80 ASP A C 1
ATOM 657 O O . ASP A 1 80 ? 18.174 -16.645 -19.070 1.00 54.53 80 ASP A O 1
ATOM 661 N N . ALA A 1 81 ? 17.912 -15.744 -17.039 1.00 54.19 81 ALA A N 1
ATOM 662 C CA . ALA A 1 81 ? 19.307 -15.953 -16.636 1.00 54.19 81 ALA A CA 1
ATOM 663 C C . ALA A 1 81 ? 19.732 -17.440 -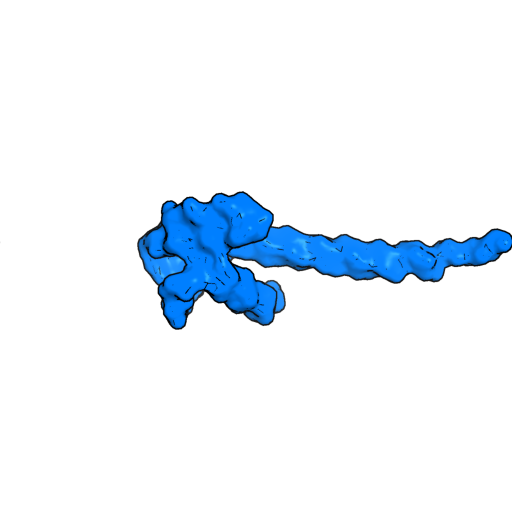16.623 1.00 54.19 81 ALA A C 1
ATOM 665 O O . ALA A 1 81 ? 20.921 -17.745 -16.715 1.00 54.19 81 ALA A O 1
ATOM 666 N N . GLY A 1 82 ? 18.776 -18.368 -16.497 1.00 50.72 82 GLY A N 1
ATOM 667 C CA . GLY A 1 82 ? 19.018 -19.810 -16.583 1.00 50.72 82 GLY A CA 1
ATOM 668 C C . GLY A 1 82 ? 18.985 -20.360 -18.013 1.00 50.72 82 GLY A C 1
ATOM 669 O O . GLY A 1 82 ? 19.598 -21.394 -18.266 1.00 50.72 82 GLY A O 1
ATOM 670 N N . ALA A 1 83 ? 18.317 -19.678 -18.947 1.00 53.06 83 ALA A N 1
ATOM 671 C CA . ALA A 1 83 ? 18.176 -20.121 -20.335 1.00 53.06 83 ALA A CA 1
ATOM 672 C C . ALA A 1 83 ? 19.405 -19.777 -21.200 1.00 53.06 83 ALA A C 1
ATOM 674 O O . ALA A 1 83 ? 19.784 -20.575 -22.056 1.00 53.06 83 ALA A O 1
ATOM 675 N N . ASP A 1 84 ? 20.091 -18.663 -20.919 1.00 52.12 84 ASP A N 1
ATOM 676 C CA . ASP A 1 84 ? 21.299 -18.244 -21.656 1.00 52.12 84 ASP A CA 1
ATOM 677 C C . ASP A 1 84 ? 22.545 -19.108 -21.373 1.00 52.12 84 ASP A C 1
ATOM 679 O O . ASP A 1 84 ? 23.521 -19.054 -22.117 1.00 52.12 84 ASP A O 1
ATOM 683 N N . SER A 1 85 ? 22.531 -19.945 -20.329 1.00 50.91 85 SER A N 1
ATOM 684 C CA . SER A 1 85 ? 23.647 -20.859 -20.009 1.00 50.91 85 SER A CA 1
ATOM 685 C C . SER A 1 85 ? 23.516 -22.259 -20.627 1.00 50.91 85 SER A C 1
ATOM 687 O O . SER A 1 85 ? 24.368 -23.114 -20.388 1.00 50.91 85 SER A O 1
ATOM 689 N N . ALA A 1 86 ? 22.467 -22.505 -21.422 1.00 52.34 86 ALA A N 1
ATOM 690 C CA . ALA A 1 86 ? 22.146 -23.818 -21.988 1.00 52.34 86 ALA A CA 1
ATOM 691 C C . ALA A 1 86 ? 22.289 -23.908 -23.522 1.00 52.34 86 ALA A C 1
ATOM 693 O O . ALA A 1 86 ? 21.778 -24.855 -24.120 1.00 52.34 86 ALA A O 1
ATOM 694 N N . LEU A 1 87 ? 22.986 -22.969 -24.169 1.00 53.06 87 LEU A N 1
ATOM 695 C CA . LEU A 1 87 ? 23.434 -23.138 -25.555 1.00 53.06 87 LEU A CA 1
ATOM 696 C C . LEU A 1 87 ? 24.806 -23.836 -25.547 1.00 53.06 87 LEU A C 1
ATOM 698 O O . LEU A 1 87 ? 25.790 -23.194 -25.186 1.00 53.06 87 LEU A O 1
ATOM 702 N N . PRO A 1 88 ? 24.913 -25.136 -25.891 1.00 54.72 88 PRO A N 1
ATOM 703 C CA . PRO A 1 88 ? 26.211 -25.740 -26.144 1.00 54.72 88 PRO A CA 1
ATOM 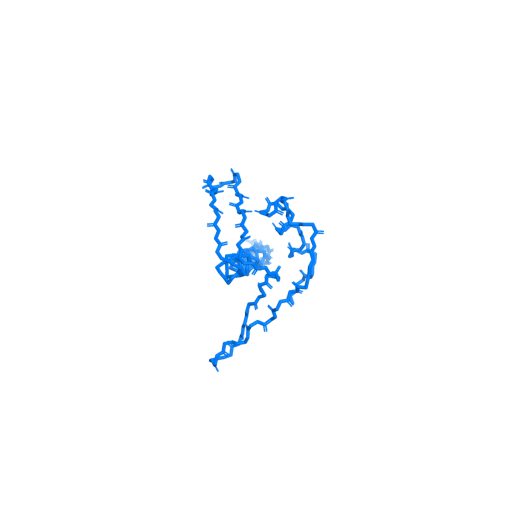704 C C . PRO A 1 88 ? 26.777 -25.156 -27.442 1.00 54.72 88 PRO A C 1
ATOM 706 O O . PRO A 1 88 ? 26.097 -25.152 -28.471 1.00 54.72 88 PRO A O 1
ATOM 709 N N . ASP A 1 89 ? 28.006 -24.652 -27.360 1.00 53.34 89 ASP A N 1
ATOM 710 C CA . ASP A 1 89 ? 28.779 -24.135 -28.487 1.00 53.34 89 ASP A CA 1
ATOM 711 C C . ASP A 1 89 ? 28.786 -25.142 -29.655 1.00 53.34 89 ASP A C 1
ATOM 713 O O . ASP A 1 89 ? 29.105 -26.322 -29.471 1.00 53.34 89 ASP A O 1
ATOM 717 N N . ALA A 1 90 ? 28.387 -24.662 -30.836 1.00 43.41 90 ALA A N 1
ATOM 718 C CA . ALA A 1 90 ? 28.406 -25.387 -32.108 1.00 43.41 90 ALA A CA 1
ATOM 719 C C . ALA A 1 90 ? 29.809 -25.438 -32.731 1.00 43.41 90 ALA A C 1
ATOM 721 O O . ALA A 1 90 ? 30.575 -24.463 -32.550 1.00 43.41 90 ALA A O 1
#

Radius of gyration: 17.04 Å; chains: 1; bounding box: 43×36×43 Å

Sequence (90 aa):
MPKRLYTRWRKKMMPEYEGGFWHFIRLPDGGGYMMPDGDRFHMVNGANWFDRTVSADAAGVILTSLVINRQLWLYHDSGDAGADSALPDA

Organism: Escherichia coli (NCBI:txid562)

Secondary structure (DSSP, 8-state):
--HHHHHHHHHHH-TT-----EEEEEPTTS-EEEEESSSEEEEEETTTTEEEEEEHHHHHHHHHHHHHHHHHHHHHHHHHHHHTT-----

Foldseek 3Di:
DPPVLLVVQCCQFQVPPPDADWDWDADPVGDTWIFGPDAWTFTADPVVRDTDIDGRVVVRVVSRVVSVVVVVVVVVVVVVVVVVVPDDDD